Protein AF-A0A6G1SF25-F1 (afdb_monomer_lite)

pLDDT: mean 77.09, std 15.1, range [29.92, 92.31]

Radius of gyration: 23.53 Å; chains: 1; bounding box: 47×41×71 Å

Organism: NCBI:txid561515

Structure (mmCIF, N/CA/C/O backbone):
data_AF-A0A6G1SF25-F1
#
_entry.id   AF-A0A6G1SF25-F1
#
loop_
_atom_site.group_PDB
_atom_site.id
_atom_site.type_symbol
_atom_site.label_atom_id
_atom_site.label_alt_id
_atom_site.label_comp_id
_atom_site.label_asym_id
_atom_site.label_entity_id
_atom_site.label_seq_id
_atom_site.pdbx_PDB_ins_code
_atom_site.Cartn_x
_atom_site.Cartn_y
_atom_site.Cartn_z
_atom_site.occupancy
_atom_site.B_iso_or_equiv
_atom_site.auth_seq_id
_atom_site.auth_comp_id
_atom_site.auth_asym_id
_atom_site.auth_atom_id
_atom_site.pdbx_PDB_model_num
ATOM 1 N N . ASP A 1 1 ? -18.205 4.785 43.431 1.00 53.78 1 ASP A N 1
ATOM 2 C CA . ASP A 1 1 ? -17.984 3.913 42.264 1.00 53.78 1 ASP A CA 1
ATOM 3 C C . ASP A 1 1 ? -18.795 4.396 41.077 1.00 53.78 1 ASP A C 1
ATOM 5 O O . ASP A 1 1 ? -19.870 3.879 40.803 1.00 53.78 1 ASP A O 1
ATOM 9 N N . ASP A 1 2 ? -18.302 5.435 40.401 1.00 71.25 2 ASP A N 1
ATOM 10 C CA . ASP A 1 2 ? -18.924 5.940 39.176 1.00 71.25 2 ASP A CA 1
ATOM 11 C C . ASP A 1 2 ? -18.323 5.194 37.980 1.00 71.25 2 ASP A C 1
ATOM 13 O O . ASP A 1 2 ? -17.271 5.550 37.452 1.00 71.25 2 ASP A O 1
ATOM 17 N N . ASN A 1 3 ? -18.984 4.108 37.576 1.00 83.00 3 ASN A N 1
ATOM 18 C CA . ASN A 1 3 ? -18.614 3.308 36.401 1.00 83.00 3 ASN A CA 1
ATOM 19 C C . ASN A 1 3 ? -19.152 3.902 35.084 1.00 83.00 3 ASN A C 1
ATOM 21 O O . ASN A 1 3 ? -18.949 3.330 34.011 1.00 83.00 3 ASN A O 1
ATOM 25 N N . MET A 1 4 ? -19.827 5.051 35.154 1.00 88.19 4 MET A N 1
ATOM 26 C CA . MET A 1 4 ? -20.388 5.771 34.012 1.00 88.19 4 MET A CA 1
ATOM 27 C C . MET A 1 4 ? -19.369 6.068 32.892 1.00 88.19 4 MET A C 1
ATOM 29 O O . MET A 1 4 ? -19.654 5.698 31.752 1.00 88.19 4 MET A O 1
ATOM 33 N N . PRO A 1 5 ? -18.154 6.600 33.160 1.00 88.62 5 PRO A N 1
ATOM 34 C CA . PRO A 1 5 ? -17.168 6.847 32.101 1.00 88.62 5 PRO A CA 1
ATOM 35 C C . PRO A 1 5 ? -16.682 5.566 31.407 1.00 88.62 5 PRO A C 1
ATOM 37 O O . PRO A 1 5 ? -16.394 5.575 30.210 1.00 88.62 5 PRO A O 1
ATOM 40 N N . LEU A 1 6 ? -16.610 4.443 32.130 1.00 89.00 6 LEU A N 1
ATOM 41 C CA . LEU A 1 6 ? -16.232 3.153 31.548 1.00 89.00 6 LEU A CA 1
ATOM 42 C C . LEU A 1 6 ? -17.331 2.627 30.618 1.00 89.00 6 LEU A C 1
ATOM 44 O O . LEU A 1 6 ? -17.039 2.168 29.513 1.00 89.00 6 LEU A O 1
ATOM 48 N N . TYR A 1 7 ? -18.590 2.712 31.051 1.00 89.81 7 TYR A N 1
ATOM 49 C CA . TYR A 1 7 ? -19.734 2.295 30.245 1.00 89.81 7 TYR A CA 1
ATOM 50 C C . TYR A 1 7 ? -19.838 3.110 28.950 1.00 89.81 7 TYR A C 1
ATOM 52 O O . TYR A 1 7 ? -19.998 2.539 27.870 1.00 89.81 7 TYR A O 1
ATOM 60 N N . GLU A 1 8 ? -19.672 4.430 29.040 1.00 89.94 8 GLU A N 1
ATOM 61 C CA . GLU A 1 8 ? -19.671 5.322 27.879 1.00 89.94 8 GLU A CA 1
ATOM 62 C C . GLU A 1 8 ? -18.539 4.993 26.898 1.00 89.94 8 GLU A C 1
ATOM 64 O O . GLU A 1 8 ? -18.774 4.917 25.689 1.00 89.94 8 GLU A O 1
ATOM 69 N N . ALA A 1 9 ? -17.329 4.720 27.402 1.00 87.50 9 ALA A N 1
ATOM 70 C CA . ALA A 1 9 ? -16.201 4.322 26.565 1.00 87.50 9 ALA A CA 1
ATOM 71 C C . ALA A 1 9 ? -16.475 3.004 25.818 1.00 87.50 9 ALA A C 1
ATOM 73 O O . ALA A 1 9 ? -16.277 2.930 24.604 1.00 87.50 9 ALA A O 1
ATOM 74 N N . ILE A 1 10 ? -16.977 1.976 26.513 1.00 87.94 10 ILE A N 1
ATOM 75 C CA . ILE A 1 10 ? -17.298 0.670 25.912 1.00 87.94 10 ILE A CA 1
ATOM 76 C C . ILE A 1 10 ? -18.401 0.815 24.856 1.00 87.94 10 ILE A C 1
ATOM 78 O O . ILE A 1 10 ? -18.250 0.323 23.736 1.00 87.94 10 ILE A O 1
ATOM 82 N N . ALA A 1 11 ? -19.479 1.537 25.174 1.00 89.25 11 ALA A N 1
ATOM 83 C CA . ALA A 1 11 ? -20.581 1.779 24.247 1.00 89.25 11 ALA A CA 1
ATOM 84 C C . ALA A 1 11 ? -20.132 2.563 22.998 1.00 89.25 11 ALA A C 1
ATOM 86 O O . ALA A 1 11 ? -20.628 2.317 21.895 1.00 89.25 11 ALA A O 1
ATOM 87 N N . GLY A 1 12 ? -19.175 3.483 23.153 1.00 87.25 12 GLY A N 1
ATOM 88 C CA . GLY A 1 12 ? -18.548 4.207 22.049 1.00 87.25 12 GLY A CA 1
ATOM 89 C C . GLY A 1 12 ? -17.715 3.303 21.138 1.00 87.25 12 GLY A C 1
ATOM 90 O O . GLY A 1 12 ? -17.860 3.367 19.915 1.00 87.25 12 GLY A O 1
ATOM 91 N N . TYR A 1 13 ? -16.882 2.426 21.709 1.00 86.69 13 TYR A N 1
ATOM 92 C CA . TYR A 1 13 ? -16.088 1.473 20.926 1.00 86.69 13 TYR A CA 1
ATOM 93 C C . TYR A 1 13 ? -16.959 0.449 20.207 1.00 86.69 13 TYR A C 1
ATOM 95 O O . TYR A 1 13 ? -16.710 0.172 19.041 1.00 86.69 13 TYR A O 1
ATOM 103 N N . GLN A 1 14 ? -18.026 -0.047 20.831 1.00 84.25 14 GLN A N 1
ATOM 104 C CA . GLN A 1 14 ? -18.910 -1.039 20.213 1.00 84.25 14 GLN A CA 1
ATOM 105 C C . GLN A 1 14 ? -19.560 -0.549 18.905 1.00 84.25 14 GLN A C 1
ATOM 107 O O . GLN A 1 14 ? -19.879 -1.356 18.037 1.00 84.25 14 GLN A O 1
ATOM 112 N N . LYS A 1 15 ? -19.736 0.769 18.734 1.00 82.56 15 LYS A N 1
ATOM 113 C CA . LYS A 1 15 ? -20.276 1.364 17.498 1.00 82.56 15 LYS A CA 1
ATOM 114 C C . LYS A 1 15 ? -19.221 1.602 16.415 1.00 82.56 15 LYS A C 1
ATOM 116 O O . LYS A 1 15 ? -19.564 1.673 15.241 1.00 82.56 15 LYS A O 1
ATOM 121 N N . ASN A 1 16 ? -17.962 1.764 16.811 1.00 86.31 16 ASN A N 1
ATOM 122 C CA . ASN A 1 16 ? -16.899 2.320 15.970 1.00 86.31 16 ASN A CA 1
ATOM 123 C C . ASN A 1 16 ? -15.738 1.343 15.715 1.00 86.31 16 ASN A C 1
ATOM 125 O O . ASN 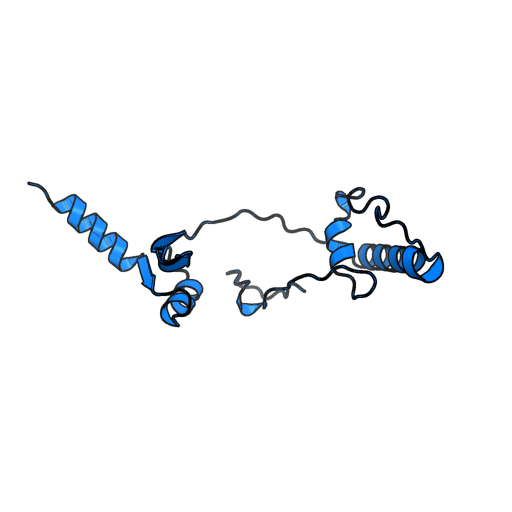A 1 16 ? -14.879 1.619 14.878 1.00 86.31 16 ASN A O 1
ATOM 129 N N . LEU A 1 17 ? -15.692 0.225 16.438 1.00 89.56 17 LEU A N 1
ATOM 130 C CA . LEU A 1 17 ? -14.647 -0.785 16.369 1.00 89.56 17 LEU A CA 1
ATOM 131 C C . LEU A 1 17 ? -15.220 -2.085 15.810 1.00 89.56 17 LEU A C 1
ATOM 133 O O . LEU A 1 17 ? -16.147 -2.654 16.382 1.00 89.56 17 LEU A O 1
ATOM 137 N N . VAL A 1 18 ? -14.620 -2.590 14.735 1.00 89.56 18 VAL A N 1
ATOM 138 C CA . VAL A 1 18 ? -14.892 -3.947 14.244 1.00 89.56 18 VAL A CA 1
ATOM 139 C C . VAL A 1 18 ? -13.723 -4.854 14.611 1.00 89.56 18 VAL A C 1
ATOM 141 O O . VAL A 1 18 ? -12.565 -4.539 14.326 1.00 89.56 18 VAL A O 1
ATOM 144 N N . ILE A 1 19 ? -14.043 -5.976 15.258 1.00 91.19 19 ILE A N 1
ATOM 145 C CA . ILE A 1 19 ? -13.090 -7.020 15.635 1.00 91.19 19 ILE A CA 1
ATOM 146 C C . ILE A 1 19 ? -13.368 -8.238 14.757 1.00 91.19 19 ILE A C 1
ATOM 148 O O . ILE A 1 19 ? -14.402 -8.884 14.909 1.00 91.19 19 ILE A O 1
ATOM 152 N N . SER A 1 20 ? -12.467 -8.548 13.833 1.00 90.06 20 SER A N 1
ATOM 153 C CA . SER A 1 20 ? -12.589 -9.719 12.960 1.00 90.06 20 SER A CA 1
ATOM 154 C C . SER A 1 20 ? -11.218 -10.154 12.449 1.00 90.06 20 SER A C 1
ATOM 156 O O . SER A 1 20 ? -10.253 -9.392 12.507 1.00 90.06 20 SER A O 1
ATOM 158 N N . HIS A 1 21 ? -11.121 -11.381 11.935 1.00 86.81 21 HIS A N 1
ATOM 159 C CA . HIS A 1 21 ? -9.891 -11.848 11.298 1.00 86.81 21 HIS A CA 1
ATOM 160 C C . HIS A 1 21 ? -9.667 -11.132 9.956 1.00 86.81 21 HIS A C 1
ATOM 162 O O . HIS A 1 21 ? -10.618 -10.748 9.280 1.00 86.81 21 HIS A O 1
ATOM 168 N N . GLU A 1 22 ? -8.412 -10.971 9.537 1.00 80.06 22 GLU A N 1
ATOM 169 C CA . GLU A 1 22 ? -8.059 -10.213 8.324 1.00 80.06 22 GLU A CA 1
ATOM 170 C C . GLU A 1 22 ? -8.552 -10.852 7.015 1.00 80.06 22 GLU A C 1
ATOM 172 O O . GLU A 1 22 ? -8.730 -10.164 6.011 1.00 80.06 22 GLU A O 1
ATOM 177 N N . THR A 1 23 ? -8.811 -12.162 7.028 1.00 83.25 23 THR A N 1
ATOM 178 C CA . THR A 1 23 ? -9.387 -12.902 5.891 1.00 83.25 23 THR A CA 1
ATOM 179 C C . THR A 1 23 ? -10.914 -12.982 5.932 1.00 83.25 23 THR A C 1
ATOM 181 O O . THR A 1 23 ? -11.512 -13.589 5.046 1.00 83.25 23 THR A O 1
ATOM 184 N N . ASP A 1 24 ? -11.552 -12.412 6.957 1.00 88.00 24 ASP A N 1
ATOM 185 C CA . ASP A 1 24 ? -13.003 -12.430 7.112 1.00 88.00 24 ASP A CA 1
ATOM 186 C C . ASP A 1 24 ? -13.672 -11.438 6.142 1.00 88.00 24 ASP A C 1
ATOM 188 O O . ASP A 1 24 ? -13.183 -10.331 5.892 1.00 88.00 24 ASP A O 1
ATOM 192 N N . VAL A 1 25 ? -14.838 -11.807 5.616 1.00 87.31 25 VAL A N 1
ATOM 193 C CA . VAL A 1 25 ? -15.678 -10.920 4.802 1.00 87.31 25 VAL A CA 1
ATOM 194 C C . VAL A 1 25 ? -16.101 -9.696 5.616 1.00 87.31 25 VAL A C 1
ATOM 196 O O . VAL A 1 25 ? -16.147 -8.594 5.066 1.00 87.31 25 VAL A O 1
ATOM 199 N N . ALA A 1 26 ? -16.332 -9.859 6.925 1.00 86.62 26 ALA A N 1
ATOM 200 C CA . ALA A 1 26 ? -16.652 -8.756 7.830 1.00 86.62 26 ALA A CA 1
ATOM 201 C C . ALA A 1 26 ? -15.541 -7.694 7.873 1.00 86.62 26 ALA A C 1
ATOM 203 O O . ALA A 1 26 ? -15.836 -6.499 7.864 1.00 86.62 26 ALA A O 1
ATOM 204 N N . TRP A 1 27 ? -14.270 -8.110 7.823 1.00 86.62 27 TRP A N 1
ATOM 205 C CA . TRP A 1 27 ? -13.130 -7.193 7.773 1.00 86.62 27 TRP A CA 1
ATOM 206 C C . TRP A 1 27 ? -13.147 -6.366 6.491 1.00 86.62 27 TRP A C 1
ATOM 208 O O . TRP A 1 27 ? -13.078 -5.137 6.526 1.00 86.62 27 TRP A O 1
ATOM 218 N N . ARG A 1 28 ? -13.296 -7.036 5.341 1.00 84.25 28 ARG A N 1
ATOM 219 C CA . ARG A 1 28 ? -13.351 -6.363 4.038 1.00 84.25 28 ARG A CA 1
ATOM 220 C C . ARG A 1 28 ? -14.544 -5.413 3.945 1.00 84.25 28 ARG A C 1
ATOM 222 O O . ARG A 1 28 ? -14.389 -4.302 3.443 1.00 84.25 28 ARG A O 1
ATOM 229 N N . ALA A 1 29 ? -15.708 -5.827 4.441 1.00 86.31 29 ALA A N 1
ATOM 230 C CA . ALA A 1 29 ? -16.898 -4.986 4.492 1.00 86.31 29 ALA A CA 1
ATOM 231 C C . ALA A 1 29 ? -16.670 -3.744 5.366 1.00 86.31 29 ALA A C 1
ATOM 233 O O . ALA A 1 29 ? -16.994 -2.643 4.933 1.00 86.31 29 ALA A O 1
ATOM 234 N N . ALA A 1 30 ? -16.042 -3.898 6.535 1.00 86.81 30 ALA A N 1
ATOM 235 C CA . ALA A 1 30 ? -15.754 -2.797 7.451 1.00 86.81 30 ALA A CA 1
ATOM 236 C C . ALA A 1 30 ? -14.716 -1.800 6.899 1.00 86.81 30 ALA A C 1
ATOM 238 O O . ALA A 1 30 ? -14.839 -0.591 7.107 1.00 86.81 30 ALA A O 1
ATOM 239 N N . VAL A 1 31 ? -13.718 -2.287 6.151 1.00 84.88 31 VAL A N 1
ATOM 240 C CA . VAL A 1 31 ? -12.777 -1.431 5.410 1.00 84.88 31 VAL A CA 1
ATOM 241 C C . VAL A 1 31 ? -13.519 -0.605 4.356 1.00 84.88 31 VAL A C 1
ATOM 243 O O . VAL A 1 31 ? -13.335 0.609 4.294 1.00 84.88 31 VAL A O 1
ATOM 246 N N . LEU A 1 32 ? -14.382 -1.240 3.553 1.00 84.12 32 LEU A N 1
ATOM 247 C CA . LEU A 1 32 ? -15.135 -0.564 2.489 1.00 84.12 32 LEU A CA 1
ATOM 248 C C . LEU A 1 32 ? -16.199 0.399 3.029 1.00 84.12 32 LEU A C 1
ATOM 250 O O . LEU A 1 32 ? -16.427 1.446 2.432 1.00 84.12 32 LEU A O 1
ATOM 254 N N . SER A 1 33 ? -16.822 0.089 4.168 1.00 84.81 33 SER A N 1
ATOM 255 C CA . SER A 1 33 ? -17.772 0.986 4.833 1.00 84.81 33 SER A CA 1
ATOM 256 C C . SER A 1 33 ? -17.089 2.109 5.623 1.00 84.81 33 SER A C 1
ATOM 258 O O . SER A 1 33 ? -17.771 2.917 6.251 1.00 84.81 33 SER A O 1
ATOM 260 N N . GLY A 1 34 ? -15.753 2.162 5.632 1.00 83.69 34 GLY A N 1
ATOM 261 C CA . GLY A 1 34 ? -14.992 3.245 6.245 1.00 83.69 34 GLY A CA 1
ATOM 262 C C . GLY A 1 34 ? -15.070 3.287 7.772 1.00 83.69 34 GLY A C 1
ATOM 263 O O . GLY A 1 34 ? -15.047 4.381 8.340 1.00 83.69 34 GLY A O 1
ATOM 264 N N . VAL A 1 35 ? -15.156 2.129 8.439 1.00 87.62 35 VAL A N 1
ATOM 265 C CA . VAL A 1 35 ? -15.153 2.043 9.911 1.00 87.62 35 VAL A CA 1
ATOM 266 C C . VAL A 1 35 ? -13.889 2.716 10.476 1.00 87.62 35 VAL A C 1
ATOM 268 O O . VAL A 1 35 ? -12.797 2.535 9.930 1.00 87.62 35 VAL A O 1
ATOM 271 N N . PRO A 1 36 ? -13.997 3.520 11.552 1.00 88.06 36 PRO A N 1
ATOM 272 C CA . PRO A 1 36 ? -12.874 4.315 12.039 1.00 88.06 36 PRO A CA 1
ATOM 273 C C . PRO A 1 36 ? -11.754 3.480 12.669 1.00 88.06 36 PRO A C 1
ATOM 275 O O . PRO A 1 36 ? -10.593 3.871 12.541 1.00 88.06 36 PRO A O 1
ATOM 278 N N . SER A 1 37 ? -12.068 2.345 13.300 1.00 90.12 37 SER A N 1
ATOM 279 C CA . SER A 1 37 ? -11.067 1.463 13.902 1.00 90.12 37 SER A CA 1
ATOM 280 C C . SER A 1 37 ? -11.346 -0.009 13.598 1.00 90.12 37 SER A C 1
ATOM 282 O O . SER A 1 37 ? -12.478 -0.480 13.692 1.00 90.12 37 SER A O 1
ATOM 284 N N . LEU A 1 38 ? -10.291 -0.753 13.280 1.00 91.44 38 LEU A N 1
ATOM 285 C CA . LEU A 1 38 ? -10.330 -2.196 13.046 1.00 91.44 38 LEU A CA 1
ATOM 286 C C . LEU A 1 38 ? -9.314 -2.879 13.953 1.00 91.44 38 LEU A C 1
ATOM 288 O O . LEU A 1 38 ? -8.200 -2.379 14.107 1.00 91.44 38 LEU A O 1
ATOM 292 N N . LEU A 1 39 ? -9.678 -4.018 14.531 1.00 91.88 39 LEU A N 1
ATOM 293 C CA . LEU A 1 39 ? -8.797 -4.814 15.381 1.00 91.88 39 LEU A CA 1
ATOM 294 C C . LEU A 1 39 ? -8.795 -6.265 14.910 1.00 91.88 39 LEU A C 1
ATOM 296 O O . LEU A 1 39 ? -9.848 -6.879 14.765 1.00 91.88 39 LEU A O 1
ATOM 300 N N . THR A 1 40 ? -7.607 -6.822 14.712 1.00 92.25 40 THR A N 1
ATOM 301 C CA . THR A 1 40 ? -7.427 -8.245 14.421 1.00 92.25 40 THR A CA 1
ATOM 302 C C . THR A 1 40 ? -6.376 -8.847 15.346 1.00 92.25 40 THR A C 1
ATOM 304 O O . THR A 1 40 ? -5.423 -8.179 15.764 1.00 92.25 40 THR A O 1
ATOM 307 N N . LEU A 1 41 ? -6.574 -10.118 15.681 1.00 89.94 41 LEU A N 1
ATOM 308 C CA . LEU A 1 41 ? -5.634 -10.934 16.434 1.00 89.94 41 LEU A CA 1
ATOM 309 C C . LEU A 1 41 ? -4.964 -11.899 15.461 1.00 89.94 41 LEU A C 1
ATOM 311 O O . LEU A 1 41 ? -5.634 -12.733 14.854 1.00 89.94 41 LEU A O 1
ATOM 315 N N . ARG A 1 42 ? -3.642 -11.801 15.334 1.00 86.06 42 ARG A N 1
ATOM 316 C CA . ARG A 1 42 ? -2.842 -12.727 14.537 1.00 86.06 42 ARG A CA 1
ATOM 317 C C . ARG A 1 42 ? -2.129 -13.705 15.461 1.00 86.06 42 ARG A C 1
ATOM 319 O O . ARG A 1 42 ? -1.420 -13.288 16.377 1.00 86.06 42 ARG A O 1
ATOM 326 N N . LEU A 1 43 ? -2.304 -14.994 15.194 1.00 83.81 43 LEU A N 1
ATOM 327 C CA . LEU A 1 43 ? -1.484 -16.049 15.776 1.00 83.81 43 LEU A CA 1
ATOM 328 C C . LEU A 1 43 ? -0.274 -16.267 14.866 1.00 83.81 43 LEU A C 1
ATOM 330 O O . LEU A 1 43 ? -0.432 -16.508 13.670 1.00 83.81 43 LEU A O 1
ATOM 334 N N . TYR A 1 44 ? 0.923 -16.154 15.427 1.00 78.69 44 TYR A N 1
ATOM 335 C CA . TYR A 1 44 ? 2.173 -16.485 14.762 1.00 78.69 44 TYR A CA 1
ATOM 336 C C . TYR A 1 44 ? 2.800 -17.670 15.493 1.00 78.69 44 TYR A C 1
ATOM 338 O O . TYR A 1 44 ? 3.008 -17.627 16.707 1.00 78.69 44 TYR A O 1
ATOM 346 N N . THR A 1 45 ? 3.045 -18.744 14.753 1.00 76.31 45 THR A N 1
ATOM 347 C CA . THR A 1 45 ? 3.726 -19.940 15.247 1.00 76.31 45 THR A CA 1
ATOM 348 C C . THR A 1 45 ? 5.159 -19.905 14.753 1.00 76.31 45 THR A C 1
ATOM 350 O O . THR A 1 45 ? 5.386 -20.075 13.556 1.00 76.31 45 THR A O 1
ATOM 353 N N . ASP A 1 46 ? 6.097 -19.698 15.670 1.00 72.62 46 ASP A N 1
ATOM 354 C CA . ASP A 1 46 ? 7.532 -19.813 15.409 1.00 72.62 46 ASP A CA 1
ATOM 355 C C . ASP A 1 46 ? 8.160 -20.667 16.505 1.00 72.62 46 ASP A C 1
ATOM 357 O O . ASP A 1 46 ? 7.828 -20.514 17.689 1.00 72.62 46 ASP A O 1
ATOM 361 N N . ASP A 1 47 ? 9.013 -21.605 16.100 1.00 70.75 47 ASP A N 1
ATOM 362 C CA . ASP A 1 47 ? 9.789 -22.478 16.988 1.00 70.75 47 ASP A CA 1
ATOM 363 C C . ASP A 1 47 ? 8.984 -23.147 18.124 1.00 70.75 47 ASP A C 1
ATOM 365 O O . ASP A 1 47 ? 9.418 -23.234 19.272 1.00 70.75 47 ASP A O 1
ATOM 369 N N . GLY A 1 48 ? 7.772 -23.629 17.821 1.00 72.50 48 GLY A N 1
ATOM 370 C CA . GLY A 1 48 ? 6.942 -24.383 18.773 1.00 72.50 48 GLY A CA 1
ATOM 371 C C . GLY A 1 48 ? 6.299 -23.545 19.887 1.00 72.50 48 GLY A C 1
ATOM 372 O O . GLY A 1 48 ? 5.656 -24.109 20.774 1.00 72.50 48 GLY A O 1
ATOM 373 N N . SER A 1 49 ? 6.420 -22.214 19.833 1.00 76.44 49 SER A N 1
ATOM 374 C CA . SER A 1 49 ? 5.748 -21.284 20.745 1.00 76.44 49 SER A CA 1
ATOM 375 C C . SER A 1 49 ? 4.626 -20.518 20.030 1.00 76.44 49 SER A C 1
ATOM 377 O O . SER A 1 49 ? 4.813 -19.968 18.944 1.00 76.44 49 SER A O 1
ATOM 379 N N . ASN A 1 50 ? 3.435 -20.481 20.635 1.00 80.75 50 ASN A N 1
ATOM 380 C CA . ASN A 1 50 ? 2.303 -19.708 20.119 1.00 80.75 50 ASN A CA 1
ATOM 381 C C . ASN A 1 50 ? 2.441 -18.248 20.560 1.00 80.75 50 ASN A C 1
ATOM 383 O O . ASN A 1 50 ? 2.232 -17.936 21.733 1.00 80.75 50 ASN A O 1
ATOM 387 N N . GLN A 1 51 ? 2.760 -17.353 19.625 1.00 82.38 51 GLN A N 1
ATOM 388 C CA . GLN A 1 51 ? 2.826 -15.917 19.882 1.00 82.38 51 GLN A CA 1
ATOM 389 C C . GLN A 1 51 ? 1.593 -15.210 19.318 1.00 82.38 51 GLN A C 1
ATOM 391 O O . GLN A 1 51 ? 1.204 -15.407 18.167 1.00 82.38 51 GLN A O 1
ATOM 396 N N . TYR A 1 52 ? 0.982 -14.349 20.129 1.00 85.50 52 TYR A N 1
ATOM 397 C CA . TYR A 1 52 ? -0.187 -13.565 19.740 1.00 85.50 52 TYR A CA 1
ATOM 398 C C . TYR A 1 52 ? 0.207 -12.114 19.479 1.00 85.50 52 TYR A C 1
ATOM 400 O O . TYR A 1 52 ? 0.834 -11.469 20.319 1.00 85.50 52 TYR A O 1
ATOM 408 N N . LYS A 1 53 ? -0.202 -11.579 18.326 1.00 87.75 53 LYS A N 1
ATOM 409 C CA . LYS A 1 53 ? -0.010 -10.174 17.963 1.00 87.75 53 LYS A CA 1
ATOM 410 C C . LYS A 1 53 ? -1.354 -9.505 17.718 1.00 87.75 53 LYS A C 1
ATOM 412 O O . LYS A 1 53 ? -2.122 -9.927 16.858 1.00 87.75 53 LYS A O 1
ATOM 417 N N . PHE A 1 54 ? -1.602 -8.417 18.435 1.00 89.00 54 PHE A N 1
ATOM 418 C CA . PHE A 1 54 ? -2.738 -7.539 18.180 1.00 89.00 54 PHE A CA 1
ATOM 419 C C . PHE A 1 54 ? -2.356 -6.510 17.113 1.00 89.00 54 PHE A C 1
ATOM 421 O O . PHE A 1 54 ? -1.302 -5.876 17.201 1.00 89.00 54 PHE A O 1
ATOM 428 N N . ILE A 1 55 ? -3.205 -6.345 16.101 1.00 89.56 55 ILE A N 1
ATOM 429 C CA . ILE A 1 55 ? -3.048 -5.330 15.056 1.00 89.56 55 ILE A CA 1
ATOM 430 C C . ILE A 1 55 ? -4.289 -4.445 15.086 1.00 89.56 55 ILE A C 1
ATOM 432 O O . ILE A 1 55 ? -5.405 -4.931 14.914 1.00 89.56 55 ILE A O 1
ATOM 436 N N . MET A 1 56 ? -4.082 -3.144 15.289 1.00 89.31 56 MET A N 1
ATOM 437 C CA . MET A 1 56 ? -5.144 -2.142 15.269 1.00 89.31 56 MET A CA 1
ATOM 438 C C . MET A 1 56 ? -4.906 -1.156 14.127 1.00 89.31 56 MET A C 1
ATOM 440 O O . MET A 1 56 ? -3.848 -0.528 14.055 1.00 89.31 56 MET A O 1
ATOM 444 N N . LEU A 1 57 ? -5.891 -1.005 13.246 1.00 87.56 57 LEU A N 1
ATOM 445 C CA . LEU A 1 57 ? -5.884 -0.009 12.180 1.00 87.56 57 LEU A CA 1
ATOM 446 C C . LEU A 1 57 ? -6.826 1.129 12.549 1.00 87.56 57 LEU A C 1
ATOM 448 O O . LEU A 1 57 ? -7.940 0.892 13.004 1.00 87.56 57 LEU A O 1
ATOM 452 N N . ASN A 1 58 ? -6.377 2.362 12.331 1.00 88.81 58 ASN A N 1
ATOM 453 C CA . ASN A 1 58 ? -7.174 3.559 12.565 1.00 88.81 58 ASN A CA 1
ATOM 454 C C . ASN A 1 58 ? -7.262 4.381 11.287 1.00 88.81 58 ASN A C 1
ATOM 456 O O . ASN A 1 58 ? -6.243 4.684 10.661 1.00 88.81 58 ASN A O 1
ATOM 460 N N . ARG A 1 59 ? -8.480 4.785 10.934 1.00 84.56 59 ARG A N 1
ATOM 461 C CA . ARG A 1 59 ? -8.737 5.662 9.800 1.00 84.56 59 ARG A CA 1
ATOM 462 C C . ARG A 1 59 ? -8.183 7.048 10.101 1.00 84.56 59 ARG A C 1
ATOM 464 O O . ARG A 1 59 ? -8.505 7.655 11.122 1.00 84.56 59 ARG A O 1
ATOM 471 N N . ARG A 1 60 ? -7.346 7.559 9.202 1.00 84.31 60 ARG A N 1
ATOM 472 C CA . ARG A 1 60 ? -6.764 8.899 9.299 1.00 84.31 60 ARG A CA 1
ATOM 473 C C . ARG A 1 60 ? -6.762 9.563 7.936 1.00 84.31 60 ARG A C 1
ATOM 475 O O . ARG A 1 60 ? -6.551 8.905 6.921 1.00 84.31 60 ARG A O 1
ATOM 482 N N . TYR A 1 61 ? -6.958 10.875 7.937 1.00 82.94 61 TYR A N 1
ATOM 483 C CA . TYR A 1 61 ? -6.730 11.685 6.753 1.00 82.94 61 TYR A CA 1
ATOM 484 C C . TYR A 1 61 ? -5.226 11.809 6.521 1.00 82.94 61 TYR A C 1
ATOM 486 O O . TYR A 1 61 ? -4.477 12.187 7.423 1.00 82.94 61 TYR A O 1
ATOM 494 N N . LEU A 1 62 ? -4.792 11.467 5.312 1.00 81.62 62 LEU A N 1
ATOM 495 C CA . LEU A 1 62 ? -3.422 11.648 4.851 1.00 81.62 62 LEU A CA 1
ATOM 496 C C . LEU A 1 62 ? -3.430 12.684 3.734 1.00 81.62 62 LEU A C 1
ATOM 498 O O . LEU A 1 62 ? -4.155 12.546 2.751 1.00 81.62 62 LEU A O 1
ATOM 502 N N . SER A 1 63 ? -2.609 13.717 3.879 1.00 83.19 63 SER A N 1
ATOM 503 C CA . SER A 1 63 ? -2.402 14.708 2.828 1.00 83.19 63 SER A CA 1
ATOM 504 C C . SER A 1 63 ? -1.437 14.138 1.795 1.00 83.19 63 SER A C 1
ATOM 506 O O . SER A 1 63 ? -0.275 13.882 2.109 1.00 83.19 63 SER A O 1
ATOM 508 N N . PHE A 1 64 ? -1.894 13.960 0.560 1.00 81.81 64 PHE A N 1
ATOM 509 C CA . PHE A 1 64 ? -1.049 13.529 -0.551 1.00 81.81 64 PHE A CA 1
ATOM 510 C C . PHE A 1 64 ? -0.887 14.649 -1.578 1.00 81.81 64 PHE A C 1
ATOM 512 O O . PHE A 1 64 ? -1.754 15.504 -1.752 1.00 81.81 64 PHE A O 1
ATOM 519 N N . ARG A 1 65 ? 0.264 14.659 -2.254 1.00 81.75 65 ARG A N 1
ATOM 520 C CA . ARG A 1 65 ? 0.537 15.584 -3.357 1.00 81.75 65 ARG A CA 1
ATOM 521 C C . ARG A 1 65 ? 0.201 14.888 -4.667 1.00 81.75 65 ARG A C 1
ATOM 523 O O . ARG A 1 65 ? 0.761 13.834 -4.954 1.00 81.75 65 ARG A O 1
ATOM 530 N N . ILE A 1 66 ? -0.680 15.491 -5.459 1.00 82.06 66 ILE A N 1
ATOM 531 C CA . ILE A 1 66 ? -0.994 15.021 -6.811 1.00 82.06 66 ILE A CA 1
ATOM 532 C C . ILE A 1 66 ? -0.045 15.717 -7.784 1.00 82.06 66 ILE A C 1
ATOM 534 O O . ILE A 1 66 ? 0.063 16.943 -7.780 1.00 82.06 66 ILE A O 1
ATOM 538 N N . ILE A 1 67 ? 0.651 14.939 -8.612 1.00 83.44 67 ILE A N 1
ATOM 539 C CA . ILE A 1 67 ? 1.601 15.449 -9.604 1.00 83.44 67 ILE A CA 1
ATOM 540 C C . ILE A 1 67 ? 1.140 14.980 -10.981 1.00 83.44 67 ILE A C 1
ATOM 542 O O . ILE A 1 67 ? 0.996 13.783 -11.219 1.00 83.44 67 ILE A O 1
ATOM 546 N N . LYS A 1 68 ? 0.922 15.926 -11.899 1.00 86.50 68 LYS A N 1
ATOM 547 C CA . LYS A 1 68 ? 0.646 15.640 -13.311 1.00 86.50 68 LYS A CA 1
ATOM 548 C C . LYS A 1 68 ? 1.933 15.793 -14.115 1.00 86.50 68 LYS A C 1
ATOM 550 O O . LYS A 1 68 ? 2.545 16.856 -14.094 1.00 86.50 68 LYS A O 1
ATOM 555 N N . ILE A 1 69 ? 2.316 14.749 -14.843 1.00 86.25 69 ILE A N 1
ATOM 556 C CA . ILE A 1 69 ? 3.526 14.727 -15.675 1.00 86.25 69 ILE A CA 1
ATOM 557 C C . ILE A 1 69 ? 3.130 14.856 -17.151 1.00 86.25 69 ILE A C 1
ATOM 559 O O . ILE A 1 69 ? 2.078 14.372 -17.572 1.00 86.25 69 ILE A O 1
ATOM 563 N N . ASN A 1 70 ? 3.965 15.520 -17.952 1.00 89.62 70 ASN A N 1
ATOM 564 C CA . ASN A 1 70 ? 3.785 15.566 -19.400 1.00 89.62 70 ASN A CA 1
ATOM 565 C C . ASN A 1 70 ? 4.062 14.184 -20.020 1.00 89.62 70 ASN A C 1
ATOM 567 O O . ASN A 1 70 ? 5.152 13.634 -19.854 1.00 89.62 70 ASN A O 1
ATOM 571 N N . ARG A 1 71 ? 3.104 13.656 -20.791 1.00 90.12 71 ARG A N 1
ATOM 572 C CA . ARG A 1 71 ? 3.222 12.357 -21.471 1.00 90.12 71 ARG A CA 1
ATOM 573 C C . ARG A 1 71 ? 4.435 12.261 -22.404 1.00 90.12 71 ARG A C 1
ATOM 575 O O . ARG A 1 71 ? 5.011 11.188 -22.537 1.00 90.12 71 ARG A O 1
ATOM 582 N N . GLU A 1 72 ? 4.852 13.364 -23.026 1.00 92.31 72 GLU A N 1
ATOM 583 C CA . GLU A 1 72 ? 6.002 13.354 -23.940 1.00 92.31 72 GLU A CA 1
ATOM 584 C C . GLU A 1 72 ? 7.328 13.228 -23.177 1.00 92.31 72 GLU A C 1
ATOM 586 O O . GLU A 1 72 ? 8.269 12.606 -23.662 1.00 92.31 72 GLU A O 1
ATOM 591 N N . CYS A 1 73 ? 7.384 13.729 -21.938 1.00 87.75 73 CYS A N 1
ATOM 592 C CA . CYS A 1 73 ? 8.535 13.532 -21.056 1.00 87.75 73 CYS A CA 1
ATOM 593 C C . CYS A 1 73 ? 8.678 12.056 -20.660 1.00 87.75 73 CYS A C 1
ATOM 595 O O . CYS A 1 73 ? 9.775 11.508 -20.723 1.00 87.75 73 CYS A O 1
ATOM 597 N N . VAL A 1 74 ? 7.559 11.395 -20.341 1.00 89.06 74 VAL A N 1
ATOM 598 C CA . VAL A 1 74 ? 7.516 9.952 -20.049 1.00 89.06 74 VAL A CA 1
ATOM 599 C C . VAL A 1 74 ? 8.029 9.145 -21.245 1.00 89.06 74 VAL A C 1
ATOM 601 O O . VAL A 1 74 ? 8.944 8.339 -21.098 1.00 89.06 74 VAL A O 1
ATOM 604 N N . ARG A 1 75 ? 7.506 9.419 -22.449 1.00 90.31 75 ARG A N 1
ATOM 605 C CA . ARG A 1 75 ? 7.938 8.754 -23.690 1.00 90.31 75 ARG A CA 1
ATOM 606 C C . ARG A 1 75 ? 9.426 8.965 -23.970 1.00 90.31 75 ARG A C 1
ATOM 608 O O . ARG A 1 75 ? 10.109 8.013 -24.336 1.00 90.31 75 ARG A O 1
ATOM 615 N N . GLY A 1 76 ? 9.928 10.186 -23.779 1.00 89.81 76 GLY A N 1
ATOM 616 C CA . GLY A 1 76 ? 11.343 10.513 -23.958 1.00 89.81 76 GLY A CA 1
ATOM 617 C C . GLY A 1 76 ? 12.255 9.757 -22.990 1.00 89.81 76 GLY A C 1
ATOM 618 O O . GLY A 1 76 ? 13.277 9.221 -23.412 1.00 89.81 76 GLY A O 1
ATOM 619 N N . LEU A 1 77 ? 11.866 9.650 -21.715 1.00 87.50 77 LEU A N 1
ATOM 620 C CA . LEU A 1 77 ? 12.618 8.899 -20.705 1.00 87.50 77 LEU A CA 1
ATOM 621 C C . LEU A 1 77 ? 12.642 7.396 -21.006 1.00 87.50 77 LEU A C 1
ATOM 623 O O . LEU A 1 77 ? 13.703 6.779 -20.940 1.00 87.50 77 LEU A O 1
ATOM 627 N N . TRP A 1 78 ? 11.508 6.816 -21.406 1.00 88.00 78 TRP A N 1
ATOM 628 C CA . TRP A 1 78 ? 11.455 5.412 -21.814 1.00 88.00 78 TRP A CA 1
ATOM 629 C C . TRP A 1 78 ? 12.308 5.139 -23.052 1.00 88.00 78 TRP A C 1
ATOM 631 O O . TRP A 1 78 ? 13.102 4.202 -23.049 1.00 88.00 78 TRP A O 1
ATOM 641 N N . ALA A 1 79 ? 12.198 5.971 -24.090 1.00 88.44 79 ALA A N 1
ATOM 642 C CA . ALA A 1 79 ? 12.994 5.822 -25.307 1.00 88.44 79 ALA A CA 1
ATOM 643 C C . ALA A 1 79 ? 14.500 5.950 -25.027 1.00 88.44 79 ALA A C 1
ATOM 645 O O . ALA A 1 79 ? 15.288 5.146 -25.523 1.00 88.44 79 ALA A O 1
ATOM 646 N N . SER A 1 80 ? 14.890 6.907 -24.180 1.00 85.56 80 SER A N 1
ATOM 647 C CA . SER A 1 80 ? 16.266 7.066 -23.700 1.00 85.56 80 SER A CA 1
ATOM 648 C C . SER A 1 80 ? 16.779 5.796 -23.019 1.00 85.56 80 SER A C 1
ATOM 650 O O . SER A 1 80 ? 17.876 5.341 -23.339 1.00 85.56 80 SER A O 1
ATOM 652 N N . GLN A 1 81 ? 15.988 5.196 -22.126 1.00 82.75 81 GLN A N 1
ATOM 653 C CA . GLN A 1 81 ? 16.388 3.990 -21.404 1.00 82.75 81 GLN A CA 1
ATOM 654 C C . GLN A 1 81 ? 16.514 2.781 -22.339 1.00 82.75 81 GLN A C 1
ATOM 656 O O . GLN A 1 81 ? 17.436 1.979 -22.199 1.00 82.75 81 GLN A O 1
ATOM 661 N N . GLN A 1 82 ? 15.611 2.670 -23.315 1.00 85.25 82 GLN A N 1
ATOM 662 C CA . GLN A 1 82 ? 15.664 1.626 -24.334 1.00 85.25 82 GLN A CA 1
ATOM 663 C C . GLN A 1 82 ? 16.911 1.756 -25.210 1.00 85.25 82 GLN A C 1
ATOM 665 O O . GLN A 1 82 ? 17.600 0.771 -25.473 1.00 85.25 82 GLN A O 1
ATOM 670 N N . GLN A 1 83 ? 17.247 2.976 -25.625 1.00 86.56 83 GLN A N 1
ATOM 671 C CA . GLN A 1 83 ? 18.460 3.232 -26.392 1.00 86.56 83 GLN A CA 1
ATOM 672 C C . GLN A 1 83 ? 19.722 2.907 -25.578 1.00 86.56 83 GLN A C 1
ATOM 674 O O . GLN A 1 83 ? 20.654 2.294 -26.087 1.00 86.56 83 GLN A O 1
ATOM 679 N N . GLU A 1 84 ? 19.756 3.257 -24.298 1.00 82.56 84 GLU A N 1
ATOM 680 C CA . GLU A 1 84 ? 20.895 2.951 -23.433 1.00 82.56 84 GLU A CA 1
ATOM 681 C C . GLU A 1 84 ? 21.080 1.436 -23.212 1.00 82.56 84 GLU A C 1
ATOM 683 O O . GLU A 1 84 ? 22.172 0.901 -23.408 1.00 82.56 84 GLU A O 1
ATOM 688 N N . LEU A 1 85 ? 20.011 0.726 -22.840 1.00 80.25 85 LEU A N 1
ATOM 689 C CA . LEU A 1 85 ? 20.093 -0.682 -22.439 1.00 80.25 85 LEU A CA 1
ATOM 690 C C . LEU A 1 85 ? 20.086 -1.655 -23.617 1.00 80.25 85 LEU A C 1
ATOM 692 O O . LEU A 1 85 ? 20.771 -2.671 -23.568 1.00 80.25 85 LEU A O 1
ATOM 696 N N . ILE A 1 86 ? 19.309 -1.378 -24.666 1.00 83.12 86 ILE A N 1
ATOM 697 C CA . ILE A 1 86 ? 19.170 -2.291 -25.809 1.00 83.12 86 ILE A CA 1
ATOM 698 C C . ILE A 1 86 ? 20.152 -1.918 -26.911 1.00 83.12 86 ILE A C 1
ATOM 700 O O . ILE A 1 86 ? 20.866 -2.785 -27.417 1.00 83.12 86 ILE A O 1
ATOM 704 N N . TYR A 1 87 ? 20.189 -0.640 -27.294 1.00 85.31 87 TYR A N 1
ATOM 705 C CA . TYR A 1 87 ? 20.995 -0.210 -28.436 1.00 85.31 87 TYR A CA 1
ATOM 706 C C . TYR A 1 87 ? 22.479 -0.106 -28.073 1.00 85.31 87 TYR A C 1
ATOM 708 O O . TYR A 1 87 ? 23.310 -0.720 -28.738 1.00 85.31 87 TYR A O 1
ATOM 716 N N . PHE A 1 88 ? 22.818 0.595 -26.988 1.00 85.12 88 PHE A N 1
ATOM 717 C CA . PHE A 1 88 ? 24.204 0.694 -26.518 1.00 85.12 88 PHE A CA 1
ATOM 718 C C . PHE A 1 88 ? 24.650 -0.486 -25.652 1.00 85.12 88 PHE A C 1
ATOM 720 O O . PHE A 1 88 ? 25.843 -0.613 -25.387 1.00 85.12 88 PHE A O 1
ATOM 727 N N . ARG A 1 89 ? 23.722 -1.369 -25.255 1.00 84.06 89 ARG A N 1
ATOM 728 C CA . ARG A 1 89 ? 23.996 -2.533 -24.398 1.00 84.06 89 ARG A CA 1
ATOM 729 C C . ARG A 1 89 ? 24.762 -2.149 -23.133 1.00 84.06 89 ARG A C 1
ATOM 731 O O . ARG A 1 89 ? 25.695 -2.846 -22.742 1.00 84.06 89 ARG A O 1
ATOM 738 N N . ASN A 1 90 ? 24.380 -1.035 -22.505 1.00 75.62 90 ASN A N 1
ATOM 739 C CA . ASN A 1 90 ? 24.983 -0.645 -21.241 1.00 75.62 90 ASN A CA 1
ATOM 740 C C . ASN A 1 90 ? 24.647 -1.698 -20.171 1.00 75.62 90 ASN A C 1
ATOM 742 O O . ASN A 1 90 ? 23.481 -1.887 -19.822 1.00 75.62 90 ASN A O 1
ATOM 746 N N . THR A 1 91 ? 25.667 -2.400 -19.678 1.00 75.06 91 THR A N 1
ATOM 747 C CA . THR A 1 91 ? 25.533 -3.432 -18.641 1.00 75.06 91 THR A CA 1
ATOM 748 C C . THR A 1 91 ? 25.798 -2.897 -17.240 1.00 75.06 91 THR A C 1
ATOM 750 O O . THR A 1 91 ? 25.813 -3.690 -16.301 1.00 75.06 91 THR A O 1
ATOM 753 N N . ASP A 1 92 ? 26.043 -1.592 -17.088 1.00 74.38 92 ASP A N 1
ATOM 754 C CA . ASP A 1 92 ? 26.301 -0.993 -15.783 1.00 74.38 92 ASP A CA 1
ATOM 755 C C . ASP A 1 92 ? 25.067 -1.146 -14.866 1.00 74.38 92 ASP A C 1
ATOM 757 O O . ASP A 1 92 ? 23.985 -0.630 -15.187 1.00 74.38 92 ASP A O 1
ATOM 761 N N . PRO A 1 93 ? 25.185 -1.884 -13.744 1.00 63.44 93 PRO A N 1
ATOM 762 C CA . PRO A 1 93 ? 24.100 -2.011 -12.779 1.00 63.44 93 PRO A CA 1
ATOM 763 C C . PRO A 1 93 ? 23.820 -0.689 -12.049 1.00 63.44 93 PRO A C 1
ATOM 765 O O . PRO A 1 93 ? 22.669 -0.441 -11.679 1.00 63.44 93 PRO A O 1
ATOM 768 N N . GLU A 1 94 ? 24.821 0.187 -11.906 1.00 59.50 94 GLU A N 1
ATOM 769 C CA . GLU A 1 94 ? 24.686 1.563 -11.419 1.00 59.50 94 GLU A CA 1
ATOM 770 C C . GLU A 1 94 ? 24.178 2.442 -12.568 1.00 59.50 94 GLU A C 1
ATOM 772 O O . GLU A 1 94 ? 24.850 3.357 -13.046 1.00 59.50 94 GLU A O 1
ATOM 777 N N . ARG A 1 95 ? 22.960 2.138 -13.046 1.00 67.12 95 ARG A N 1
ATOM 778 C CA . ARG A 1 95 ? 22.264 2.893 -14.096 1.00 67.12 95 ARG A CA 1
ATOM 779 C C . ARG A 1 95 ? 22.317 4.367 -13.739 1.00 67.12 95 ARG A C 1
ATOM 781 O O . ARG A 1 95 ? 21.623 4.809 -12.814 1.00 67.12 95 ARG A O 1
ATOM 788 N N . GLY A 1 96 ? 23.159 5.107 -14.456 1.00 55.62 96 GLY A N 1
ATOM 789 C CA . GLY A 1 96 ? 23.484 6.480 -14.129 1.00 55.62 96 GLY A CA 1
ATOM 790 C C . GLY A 1 96 ? 22.207 7.247 -13.827 1.00 55.62 96 GLY A C 1
ATOM 791 O O . GLY A 1 96 ? 21.338 7.425 -14.683 1.00 55.62 96 GLY A O 1
ATOM 792 N N . SER A 1 97 ? 22.098 7.739 -12.591 1.00 56.84 97 SER A N 1
ATOM 793 C CA . SER A 1 97 ? 21.148 8.793 -12.274 1.00 56.84 97 SER A CA 1
ATOM 794 C C . SER A 1 97 ? 19.658 8.374 -12.243 1.00 56.84 97 SER A C 1
ATOM 796 O O . SER A 1 97 ? 18.790 9.199 -12.541 1.00 56.84 97 SER A O 1
ATOM 798 N N . ILE A 1 98 ? 19.306 7.167 -11.773 1.00 59.84 98 ILE A N 1
ATOM 799 C CA . ILE A 1 98 ? 17.890 6.842 -11.473 1.00 59.84 98 ILE A CA 1
ATOM 800 C C . ILE A 1 98 ? 17.295 7.866 -10.475 1.00 59.84 98 ILE A C 1
ATOM 802 O O . ILE A 1 98 ? 16.209 8.410 -10.684 1.00 59.84 98 ILE A O 1
ATOM 806 N N . GLN A 1 99 ? 18.105 8.297 -9.498 1.00 60.19 99 GLN A N 1
ATOM 807 C CA . GLN A 1 99 ? 17.762 9.341 -8.524 1.00 60.19 99 GLN A CA 1
ATOM 808 C C . GLN A 1 99 ? 18.014 10.783 -9.004 1.00 60.19 99 GLN A C 1
ATOM 810 O O . GLN A 1 99 ? 17.539 11.736 -8.378 1.00 60.19 99 GLN A O 1
ATOM 815 N N . ASN A 1 100 ? 18.759 10.971 -10.094 1.00 63.28 100 ASN A N 1
ATOM 816 C CA . ASN A 1 100 ? 19.141 12.289 -10.598 1.00 63.28 100 ASN A CA 1
ATOM 817 C C . ASN A 1 100 ? 18.181 12.725 -11.720 1.00 63.28 100 ASN A C 1
ATOM 819 O O . ASN A 1 100 ? 18.445 12.662 -12.912 1.00 63.28 100 ASN A O 1
ATOM 823 N N . ALA A 1 101 ? 16.973 13.058 -11.269 1.00 68.38 101 ALA A N 1
ATOM 824 C CA . ALA A 1 101 ? 15.955 13.888 -11.920 1.00 68.38 101 ALA A CA 1
ATOM 825 C C . ALA A 1 101 ? 14.682 13.809 -11.060 1.00 68.38 101 ALA A C 1
ATOM 827 O O . ALA A 1 101 ? 13.633 13.329 -11.497 1.00 68.38 101 ALA A O 1
ATOM 828 N N . LYS A 1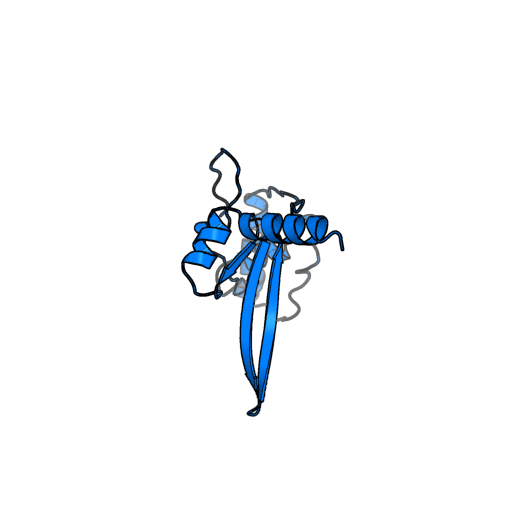 102 ? 14.779 14.233 -9.790 1.00 74.94 102 LYS A N 1
ATOM 829 C CA . LYS A 1 102 ? 13.667 14.147 -8.822 1.00 74.94 102 LYS A CA 1
ATOM 830 C C . LYS A 1 102 ? 12.428 14.901 -9.312 1.00 74.94 102 LYS A C 1
ATOM 832 O O . LYS A 1 102 ? 11.311 14.455 -9.086 1.00 74.94 102 LYS A O 1
ATOM 837 N N . GLN A 1 103 ? 12.637 15.998 -10.035 1.00 76.69 103 GLN A N 1
ATOM 838 C CA . GLN A 1 103 ? 11.596 16.838 -10.629 1.00 76.69 103 GLN A CA 1
ATOM 839 C C . GLN A 1 103 ? 10.811 16.110 -11.726 1.00 76.69 103 GLN A C 1
ATOM 841 O O . GLN A 1 103 ? 9.618 16.347 -11.878 1.00 76.69 103 GLN A O 1
ATOM 846 N N . ALA A 1 104 ? 11.467 15.210 -12.463 1.00 78.69 104 ALA A N 1
ATOM 847 C CA . ALA A 1 104 ? 10.829 14.392 -13.489 1.00 78.69 104 ALA A CA 1
ATOM 848 C C . ALA A 1 104 ? 10.324 13.050 -12.941 1.00 78.69 104 ALA A C 1
ATOM 850 O O . ALA A 1 104 ? 9.818 12.248 -13.711 1.00 78.69 104 ALA A O 1
ATOM 851 N N . LEU A 1 105 ? 10.480 12.779 -11.636 1.00 83.69 105 LEU A N 1
ATOM 852 C CA . LEU A 1 105 ? 10.112 11.503 -11.012 1.00 83.69 105 LEU A CA 1
ATOM 853 C C . LEU A 1 105 ? 10.674 10.289 -11.774 1.00 83.69 105 LEU A C 1
ATOM 855 O O . LEU A 1 105 ? 10.013 9.259 -11.903 1.00 83.69 105 LEU A O 1
ATOM 859 N N . ARG A 1 106 ? 11.917 10.407 -12.263 1.00 82.75 106 ARG A N 1
ATOM 860 C CA . ARG A 1 106 ? 12.557 9.411 -13.137 1.00 82.75 106 ARG A CA 1
ATOM 861 C C . ARG A 1 106 ? 12.544 7.999 -12.548 1.00 82.75 106 ARG A C 1
ATOM 863 O O . ARG A 1 106 ? 12.278 7.060 -13.284 1.00 82.75 106 ARG A O 1
ATOM 870 N N . ASN A 1 107 ? 12.722 7.858 -11.231 1.00 79.88 107 ASN A N 1
ATOM 871 C CA . ASN A 1 107 ? 12.539 6.589 -10.515 1.00 79.88 107 ASN A CA 1
ATOM 872 C C . ASN A 1 107 ? 11.178 5.939 -10.812 1.00 79.88 107 ASN A C 1
ATOM 874 O O . ASN A 1 107 ? 11.119 4.782 -11.204 1.00 79.88 107 ASN A O 1
ATOM 878 N N . MET A 1 108 ? 10.084 6.685 -10.630 1.00 82.00 108 MET A N 1
ATOM 879 C CA . MET A 1 108 ? 8.731 6.157 -10.817 1.00 82.00 108 MET A CA 1
ATOM 880 C C . MET A 1 108 ? 8.447 5.843 -12.286 1.00 82.00 108 MET A C 1
ATOM 882 O O . MET A 1 108 ? 7.880 4.799 -12.580 1.00 82.00 108 MET A O 1
ATOM 886 N N . ILE A 1 109 ? 8.870 6.725 -13.198 1.00 85.25 109 ILE A N 1
ATOM 887 C CA . ILE A 1 109 ? 8.668 6.555 -14.644 1.00 8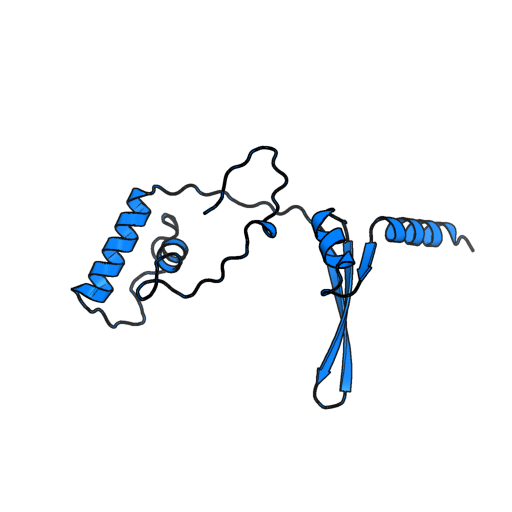5.25 109 ILE A CA 1
ATOM 888 C C . ILE A 1 109 ? 9.468 5.366 -15.186 1.00 85.25 109 ILE A C 1
ATOM 890 O O . ILE A 1 109 ? 8.975 4.612 -16.018 1.00 85.25 109 ILE A O 1
ATOM 894 N N . ASN A 1 110 ? 10.705 5.177 -14.732 1.00 80.19 110 ASN A N 1
ATOM 895 C CA . ASN A 1 110 ? 11.522 4.056 -15.185 1.00 80.19 110 ASN A CA 1
ATOM 896 C C . ASN A 1 110 ? 10.991 2.726 -14.641 1.00 80.19 110 ASN A C 1
ATOM 898 O O . ASN A 1 110 ? 10.983 1.735 -15.366 1.00 80.19 110 ASN A O 1
ATOM 902 N N . SER A 1 111 ? 10.501 2.708 -13.398 1.00 79.38 111 SER A N 1
ATOM 903 C CA . SER A 1 111 ? 9.856 1.523 -12.826 1.00 79.38 111 SER A CA 1
ATOM 904 C C . SER A 1 111 ? 8.520 1.179 -13.481 1.00 79.38 111 SER A C 1
ATOM 906 O O . SER A 1 111 ? 8.116 0.028 -13.406 1.00 79.38 111 SER A O 1
ATOM 908 N N . SER A 1 112 ? 7.844 2.134 -14.128 1.00 82.12 112 SER A N 1
ATOM 909 C CA . SER A 1 112 ? 6.598 1.872 -14.859 1.00 82.12 112 SER A CA 1
ATOM 910 C C . SER A 1 112 ? 6.803 1.383 -16.295 1.00 82.12 112 SER A C 1
ATOM 912 O O . SER A 1 112 ? 5.823 1.155 -16.997 1.00 82.12 112 SER A O 1
ATOM 914 N N . CYS A 1 113 ? 8.047 1.251 -16.760 1.00 80.94 113 CYS A N 1
ATOM 915 C CA . CYS A 1 113 ? 8.331 0.666 -18.066 1.00 80.94 113 CYS A CA 1
ATOM 916 C C . CYS A 1 113 ? 8.129 -0.859 -18.031 1.00 80.94 113 CYS A C 1
ATOM 918 O O . CYS A 1 113 ? 8.390 -1.503 -17.015 1.00 80.94 113 CYS A O 1
ATOM 920 N N . ASP A 1 114 ? 7.718 -1.449 -19.152 1.00 80.31 114 ASP A N 1
ATOM 921 C CA . ASP A 1 114 ? 7.602 -2.901 -19.260 1.00 80.31 114 ASP A CA 1
ATOM 922 C C . ASP A 1 114 ? 8.976 -3.587 -19.168 1.00 80.31 114 ASP A C 1
ATOM 924 O O . ASP A 1 114 ? 10.033 -3.035 -19.512 1.00 80.31 114 ASP A O 1
ATOM 928 N N . GLN A 1 115 ? 8.969 -4.837 -18.705 1.00 74.06 115 GLN A N 1
ATOM 929 C CA . GLN A 1 115 ? 10.154 -5.689 -18.781 1.00 74.06 115 GLN A CA 1
ATOM 930 C C . GLN A 1 115 ? 10.556 -5.885 -20.253 1.00 74.06 115 GLN A C 1
ATOM 932 O O . GLN A 1 115 ? 9.678 -6.015 -21.109 1.00 74.06 115 GLN A O 1
ATOM 937 N N . PRO A 1 116 ? 11.863 -5.905 -20.584 1.00 69.94 116 PRO A N 1
ATOM 938 C CA . PRO A 1 116 ? 13.032 -6.092 -19.707 1.00 69.94 116 PRO A CA 1
ATOM 939 C C . PRO A 1 116 ? 13.688 -4.797 -19.185 1.00 69.94 116 PRO A C 1
ATOM 941 O O . PRO A 1 116 ? 14.761 -4.848 -18.583 1.00 69.94 116 PRO A O 1
ATOM 944 N N . VAL A 1 117 ? 13.095 -3.630 -19.447 1.00 74.69 117 VAL A N 1
ATOM 945 C CA . VAL A 1 117 ? 13.738 -2.330 -19.195 1.00 74.69 117 VAL A CA 1
ATOM 946 C C . VAL A 1 117 ? 13.334 -1.705 -17.872 1.00 74.69 117 VAL A C 1
ATOM 948 O O . VAL A 1 117 ? 14.203 -1.152 -17.184 1.00 74.69 117 VAL A O 1
ATOM 951 N N . GLY A 1 118 ? 12.059 -1.819 -17.501 1.00 70.94 118 GLY A N 1
ATOM 952 C CA . GLY A 1 118 ? 11.588 -1.418 -16.180 1.00 70.94 118 GLY A CA 1
ATOM 953 C C . GLY A 1 118 ? 11.835 -2.461 -15.093 1.00 70.94 118 GLY A C 1
ATOM 954 O O . GLY A 1 118 ? 12.497 -3.481 -15.300 1.00 70.94 118 GLY A O 1
ATOM 955 N N . TYR A 1 119 ? 11.301 -2.180 -13.907 1.00 72.50 119 TYR A N 1
ATOM 956 C CA . TYR A 1 119 ? 11.429 -3.030 -12.725 1.00 72.50 119 TYR A CA 1
ATOM 957 C C . TYR A 1 119 ? 10.101 -3.737 -12.435 1.00 72.50 119 TYR A C 1
ATOM 959 O O . TYR A 1 119 ? 9.045 -3.169 -12.705 1.00 72.50 119 TYR A O 1
ATOM 967 N N . PRO A 1 120 ? 10.111 -4.947 -11.846 1.00 69.56 120 PRO A N 1
ATOM 968 C CA . PRO A 1 120 ? 8.888 -5.545 -11.330 1.00 69.56 120 PRO A CA 1
ATOM 969 C C . PRO A 1 120 ? 8.259 -4.605 -10.296 1.00 69.56 120 PRO A C 1
ATOM 971 O O . PRO A 1 120 ? 8.874 -4.304 -9.271 1.00 69.56 120 PRO A O 1
ATOM 974 N N . ILE A 1 121 ? 7.040 -4.139 -10.562 1.00 71.00 121 ILE A N 1
ATOM 975 C CA . ILE A 1 121 ? 6.278 -3.299 -9.642 1.00 71.00 121 ILE A CA 1
ATOM 976 C C . ILE A 1 121 ? 4.941 -3.966 -9.333 1.00 71.00 121 ILE A C 1
ATOM 978 O O . ILE A 1 121 ? 4.250 -4.462 -10.221 1.00 71.00 121 ILE A O 1
ATOM 982 N N . TYR A 1 122 ? 4.586 -4.002 -8.051 1.00 70.00 122 TYR A N 1
ATOM 983 C CA . TYR A 1 122 ? 3.265 -4.445 -7.630 1.00 70.00 122 TYR A CA 1
ATOM 984 C C . TYR A 1 122 ? 2.273 -3.295 -7.801 1.00 70.00 122 TYR A C 1
ATOM 986 O O . TYR A 1 122 ? 2.442 -2.233 -7.198 1.00 70.00 122 TYR A O 1
ATOM 994 N N . VAL A 1 123 ? 1.230 -3.523 -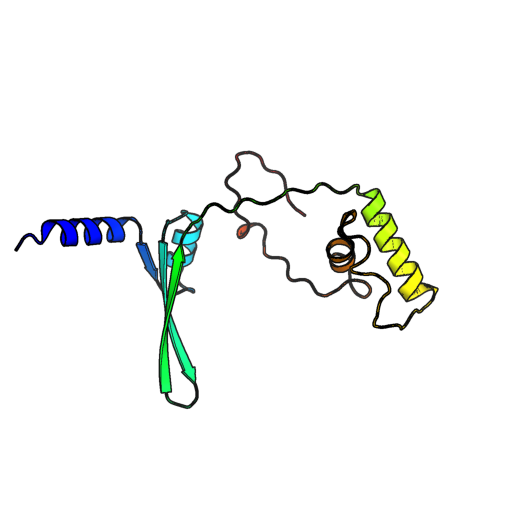8.595 1.00 63.34 123 VAL A N 1
ATOM 995 C CA . VAL A 1 123 ? 0.122 -2.583 -8.777 1.00 63.34 123 VAL A CA 1
ATOM 996 C C . VAL A 1 123 ? -1.092 -3.160 -8.063 1.00 63.34 123 VAL A C 1
ATOM 998 O O . VAL A 1 123 ? -1.565 -4.248 -8.392 1.00 63.34 123 VAL A O 1
ATOM 1001 N N . SER A 1 124 ? -1.588 -2.455 -7.047 1.00 65.12 124 SER A N 1
ATOM 1002 C CA . SER A 1 124 ? -2.818 -2.863 -6.370 1.00 65.12 124 SER A CA 1
ATOM 1003 C C . SER A 1 124 ? -4.025 -2.673 -7.297 1.00 65.12 124 SER A C 1
ATOM 1005 O O . SER A 1 124 ? -4.080 -1.656 -7.990 1.00 65.12 124 SER A O 1
ATOM 1007 N N . PRO A 1 125 ? -5.036 -3.559 -7.263 1.00 57.44 125 PRO A N 1
ATOM 1008 C CA . PRO A 1 125 ? -6.276 -3.361 -8.010 1.00 57.44 125 PRO A CA 1
ATOM 1009 C C . PRO A 1 125 ? -6.958 -2.029 -7.661 1.00 57.44 125 PRO A C 1
ATOM 1011 O O . PRO A 1 125 ? -7.039 -1.667 -6.485 1.00 57.44 125 PRO A O 1
ATOM 1014 N N . LEU A 1 126 ? -7.528 -1.351 -8.665 1.00 55.53 126 LEU A N 1
ATOM 1015 C CA . LEU A 1 126 ? -8.251 -0.072 -8.517 1.00 55.53 126 LEU A CA 1
ATOM 1016 C C . LEU A 1 126 ? -9.374 -0.116 -7.470 1.00 55.53 126 LEU A C 1
ATOM 1018 O O . LEU A 1 126 ? -9.701 0.889 -6.847 1.00 55.53 126 LEU A O 1
ATOM 1022 N N . THR A 1 127 ? -9.949 -1.296 -7.240 1.00 51.34 127 THR A N 1
ATOM 1023 C CA . THR A 1 127 ? -10.983 -1.529 -6.222 1.00 51.34 127 THR A CA 1
ATOM 1024 C C . THR A 1 127 ? -10.491 -1.311 -4.793 1.00 51.34 127 THR A C 1
ATOM 1026 O O . THR A 1 127 ? -11.301 -1.102 -3.897 1.00 51.34 127 THR A O 1
ATOM 1029 N N . THR A 1 128 ? -9.181 -1.399 -4.563 1.00 53.16 128 THR A N 1
ATOM 1030 C CA . THR A 1 128 ? -8.560 -1.227 -3.243 1.00 53.16 128 THR A CA 1
ATOM 1031 C C . THR A 1 128 ? -8.072 0.210 -3.037 1.00 53.16 128 THR A C 1
ATOM 1033 O O . THR A 1 128 ? -7.941 0.655 -1.899 1.00 53.16 128 THR A O 1
ATOM 1036 N N . SER A 1 129 ? -7.867 0.975 -4.114 1.00 51.41 129 SER A N 1
ATOM 1037 C CA . SER A 1 129 ? -7.626 2.421 -4.068 1.00 51.41 129 SER A CA 1
ATOM 1038 C C . SER A 1 129 ? -8.956 3.182 -4.066 1.00 51.41 129 SER A C 1
ATOM 1040 O O . SER A 1 129 ? -9.283 3.899 -5.010 1.00 51.41 129 SER A O 1
ATOM 1042 N N . TYR A 1 130 ? -9.767 2.988 -3.025 1.00 47.66 130 TYR A N 1
ATOM 1043 C CA . TYR A 1 130 ? -10.990 3.766 -2.840 1.00 47.66 130 TYR A CA 1
ATOM 1044 C C . TYR A 1 130 ? -10.617 5.197 -2.430 1.00 47.66 130 TYR A C 1
ATOM 1046 O O . TYR A 1 130 ? -10.087 5.426 -1.343 1.00 47.66 130 TYR A O 1
ATOM 1054 N N . PHE A 1 131 ? -10.877 6.160 -3.313 1.00 49.66 131 PHE A N 1
ATOM 1055 C CA . PHE A 1 131 ? -10.873 7.582 -2.989 1.00 49.66 131 PHE A CA 1
ATOM 1056 C C . PHE A 1 131 ? -12.323 8.056 -3.037 1.00 49.66 131 PHE A C 1
ATOM 1058 O O . PHE A 1 131 ? -12.971 7.969 -4.079 1.00 49.66 131 PHE A O 1
ATOM 1065 N N . GLU A 1 132 ? -12.848 8.523 -1.907 1.00 43.34 132 GLU A N 1
ATOM 1066 C CA . GLU A 1 132 ? -14.188 9.101 -1.831 1.00 43.34 132 GLU A CA 1
ATOM 1067 C C . GLU A 1 132 ? -14.156 10.484 -2.497 1.00 43.34 132 GLU A C 1
ATOM 1069 O O . GLU A 1 132 ? -13.952 11.517 -1.864 1.00 43.34 132 GLU A O 1
ATOM 1074 N N . CYS A 1 133 ? -14.263 10.503 -3.823 1.00 39.97 133 CYS A N 1
ATOM 1075 C CA . CYS A 1 133 ? -14.394 11.723 -4.600 1.00 39.97 133 CYS A CA 1
ATOM 1076 C C . CYS A 1 133 ? -15.428 11.493 -5.690 1.00 39.97 133 CYS A C 1
ATOM 1078 O O . CYS A 1 133 ? -15.302 10.579 -6.501 1.00 39.97 133 CYS A O 1
ATOM 1080 N N . GLY A 1 134 ? -16.461 12.335 -5.697 1.00 41.44 134 GLY A N 1
ATOM 1081 C CA . GLY A 1 134 ? -17.598 12.285 -6.618 1.00 41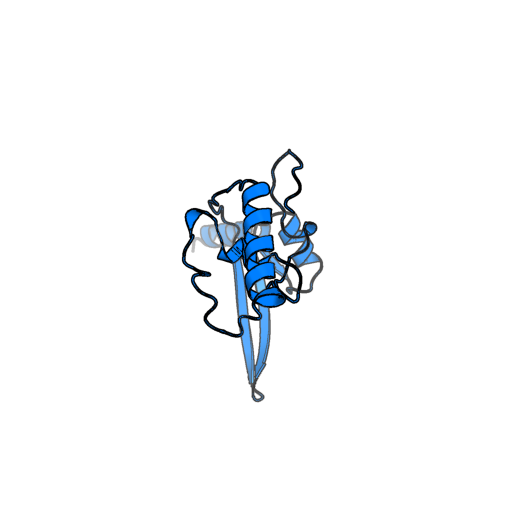.44 134 GLY A CA 1
ATOM 1082 C C . GLY A 1 134 ? -17.274 12.563 -8.088 1.00 41.44 134 GLY A C 1
ATOM 1083 O O . GLY A 1 134 ? -18.163 12.978 -8.819 1.00 41.44 134 GLY A O 1
ATOM 1084 N N . PHE A 1 135 ? -16.043 12.343 -8.544 1.00 31.91 135 PHE A N 1
ATOM 1085 C CA . PHE A 1 135 ? -15.690 12.383 -9.955 1.00 31.91 135 PHE A CA 1
ATOM 1086 C C . PHE A 1 135 ? -14.728 11.243 -10.282 1.00 31.91 135 PHE A C 1
ATOM 1088 O O . PHE A 1 135 ? -13.591 11.199 -9.818 1.00 31.91 135 PHE A O 1
ATOM 1095 N N . LEU A 1 136 ? -15.212 10.322 -11.117 1.00 34.69 136 LEU A N 1
ATOM 1096 C CA . LEU A 1 136 ? -14.413 9.325 -11.814 1.00 34.69 136 LEU A CA 1
ATOM 1097 C C . LEU A 1 136 ? -13.278 10.024 -12.573 1.00 34.69 136 LEU A C 1
ATOM 1099 O O . LEU A 1 136 ? -13.497 10.612 -13.630 1.00 34.69 136 LEU A O 1
ATOM 1103 N N . SER A 1 137 ? -12.051 9.904 -12.078 1.00 32.69 137 SER A N 1
ATOM 1104 C CA . SER A 1 137 ? -10.893 9.878 -12.962 1.00 32.69 137 SER A CA 1
ATOM 1105 C C . SER A 1 137 ? -10.023 8.687 -12.593 1.00 32.69 137 SER A C 1
ATOM 1107 O O . SER A 1 137 ? -9.400 8.654 -11.534 1.00 32.69 137 SER A O 1
ATOM 1109 N N . SER A 1 138 ? -10.028 7.711 -13.492 1.00 29.92 138 SER A N 1
ATOM 1110 C CA . SER A 1 138 ? -9.067 6.622 -13.595 1.00 29.92 138 SER A CA 1
ATOM 1111 C C . SER A 1 138 ? -7.643 7.122 -13.341 1.00 29.92 138 SER A C 1
ATOM 1113 O O . SER A 1 138 ? -7.141 7.961 -14.093 1.00 29.92 138 SER A O 1
ATOM 1115 N N . PHE A 1 139 ? -6.996 6.592 -12.308 1.00 31.56 139 PHE A N 1
ATOM 1116 C CA . PHE A 1 139 ? -5.540 6.572 -12.240 1.00 31.56 139 PHE A CA 1
ATOM 1117 C C . PHE A 1 139 ? -5.074 5.281 -12.919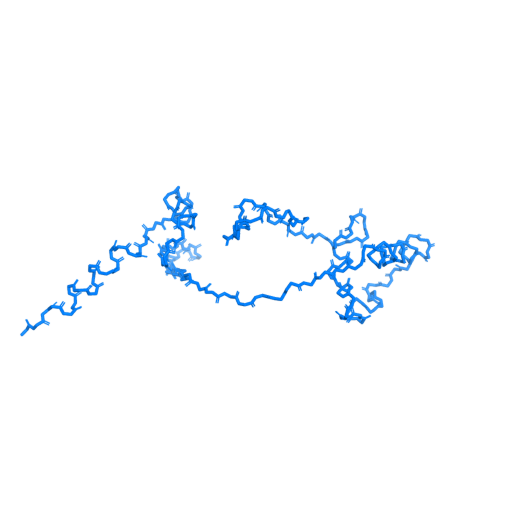 1.00 31.56 139 PHE A C 1
ATOM 1119 O O . PHE A 1 139 ? -5.676 4.231 -12.710 1.00 31.56 139 PHE A O 1
ATOM 1126 N N . LEU A 1 140 ? -4.105 5.432 -13.824 1.00 33.72 140 LEU A N 1
ATOM 1127 C CA . LEU A 1 140 ? -3.496 4.381 -14.645 1.00 33.72 140 LEU A CA 1
ATOM 1128 C C . LEU A 1 140 ? -2.935 3.229 -13.806 1.00 33.72 140 LEU A C 1
ATOM 1130 O O . LEU A 1 140 ? -2.385 3.525 -12.721 1.00 33.72 140 LEU A O 1
#

InterPro domains:
  IPR007735 Pecanex, C-terminal [PF05041] (1-132)
  IPR039797 Protein Pecanex [PTHR12372] (1-132)

Foldseek 3Di:
DCCPVVVVVVVVCVVQEDEDACPDPSNVVCVVVPRQKYWYWDWDDDPNDTDIDIDMDGDDDDDDDDDDADPVLLVVLLVVQCCVCPVVVDPDPPPPPCPPPVVRNSVVSQQPDDPPRHDDDDDDDVVNVDDPDPDDDDDD

Sequence (140 aa):
DDNMPLYEAIAGYQKNLVISHETDVAWRAAVLSGVPSLLTLRLYTDDGSNQYKFIMLNRRYLSFRIIKINRECVRGLWASQQQELIYFRNTDPERGSIQNAKQALRNMINSSCDQPVGYPIYVSPLTTSYFECGFLSSFL

Secondary structure (DSSP, 8-state):
---HHHHHHHHHHHHHEEE--TTSHHHHHHHHTT-SEEEEEEEEEETTEEEEEEEEEE------------HHHHHHHHHHHHIIIIIS----SS-TTSSS-GGGTHHHHHHTSPTTTS-------TTTS----SS-----